Protein AF-A0A0C2WT56-F1 (afdb_monomer_lite)

Organism: Amanita muscaria (strain Koide BX008) (NCBI:txid946122)

Radius of gyration: 24.14 Å; chains: 1; bounding box: 57×30×75 Å

Sequence (160 aa):
MTDYASQGKTRRFNIVDLNNSRSHQAYYTALSRSASSMGTLILQGFDCKKITGGASGALRQEFRALELLDYITCLRYRGKLPACVGGDVRNDLIASFRAWKGEHFIPQGVHKSIRWSKSDPYIEDSIIEIDRTNLLKEREKRRKKLQKLGPPRPADDLAR

Foldseek 3Di:
DFLVVQAPAADQAQEDEAAPPDALSSVCSSVVNYPDPVNYHYPDDHDCCRPVVADDLVVLLVVQLVQQVVVLVVCVVVVNRDPQQDDPDSLSNSVSVCVVPPQQDGDPPPDPRSHADPVRGNDRPPPPPPPPVVVVVVVVVVVVVVVVVPDPDPPVVVPD

Secondary structure (DSSP, 8-state):
--HHHHTT--BSSEEE--TT--SHHHHHHHHTTBS-STTEEE-S---THHHHS---HHHHHHHHHHHHHHHHHHHHHTT-S-TT---SSHHHHHHHHHHHH-TT---TT--TTT---SSSPPPP-------HHHHHHHHHHHHHHHHHT-SPPPGGGG--

pLDDT: mean 88.1, std 10.13, range [47.88, 97.81]

Structure (mmCIF, N/CA/C/O backbone):
data_AF-A0A0C2WT56-F1
#
_entry.id   AF-A0A0C2WT56-F1
#
loop_
_atom_site.group_PDB
_atom_site.id
_atom_site.type_symbol
_atom_site.label_atom_id
_atom_site.label_alt_id
_atom_site.label_comp_id
_atom_site.label_asym_id
_atom_site.label_entity_id
_atom_site.label_seq_id
_atom_site.pdbx_PDB_ins_code
_atom_site.Cartn_x
_atom_site.Cartn_y
_atom_site.Cartn_z
_atom_site.occupancy
_atom_site.B_iso_or_equiv
_atom_site.auth_seq_id
_atom_site.auth_comp_id
_atom_site.auth_asym_id
_atom_site.auth_atom_id
_atom_site.pdbx_PDB_model_num
ATOM 1 N N . MET A 1 1 ? -10.199 -5.690 24.262 1.00 77.25 1 MET A N 1
ATOM 2 C CA . MET A 1 1 ? -9.168 -6.260 23.361 1.00 77.25 1 MET A CA 1
ATOM 3 C C . MET A 1 1 ? -8.491 -5.089 22.679 1.00 77.25 1 MET A C 1
ATOM 5 O O . MET A 1 1 ? -9.211 -4.188 22.272 1.00 77.25 1 MET A O 1
ATOM 9 N N . THR A 1 2 ? -7.162 -5.060 22.612 1.00 86.44 2 THR A N 1
ATOM 10 C CA . THR A 1 2 ? -6.452 -4.009 21.865 1.00 86.44 2 THR A CA 1
ATOM 11 C C . THR A 1 2 ? -6.654 -4.198 20.362 1.00 86.44 2 THR A C 1
ATOM 13 O O . THR A 1 2 ? -7.005 -5.293 19.913 1.00 86.44 2 THR A O 1
ATOM 16 N N . ASP A 1 3 ? -6.421 -3.146 19.585 1.00 81.00 3 ASP A N 1
ATOM 17 C CA . ASP A 1 3 ? -6.406 -3.184 18.121 1.00 81.00 3 ASP A CA 1
ATOM 18 C C . ASP A 1 3 ? -5.478 -4.296 17.600 1.00 81.00 3 ASP A C 1
ATOM 20 O O . ASP A 1 3 ? -5.935 -5.152 16.840 1.00 81.00 3 ASP A O 1
ATOM 24 N N . TYR A 1 4 ? -4.250 -4.393 18.120 1.00 85.00 4 TYR A N 1
ATOM 25 C CA . TYR A 1 4 ? -3.304 -5.472 17.796 1.00 85.00 4 TYR A CA 1
ATOM 26 C C . TYR A 1 4 ? -3.873 -6.869 18.062 1.00 85.00 4 TYR A C 1
ATOM 28 O O . TYR A 1 4 ? -3.879 -7.728 17.184 1.00 85.00 4 TYR A O 1
ATOM 36 N N . ALA A 1 5 ? -4.406 -7.105 19.264 1.00 88.06 5 ALA A N 1
ATOM 37 C CA . ALA A 1 5 ? -4.953 -8.411 19.626 1.00 88.06 5 ALA A CA 1
ATOM 38 C C . ALA A 1 5 ? -6.247 -8.740 18.862 1.00 88.06 5 ALA A C 1
ATOM 40 O O . ALA A 1 5 ? -6.667 -9.900 18.828 1.00 88.06 5 ALA A O 1
ATOM 41 N N . SER A 1 6 ? -6.906 -7.741 18.272 1.00 86.50 6 SER A N 1
ATOM 42 C CA . SER A 1 6 ? -8.128 -7.918 17.488 1.00 86.50 6 SER A CA 1
ATOM 43 C C . SER A 1 6 ? -7.868 -8.281 16.030 1.00 86.50 6 SER A C 1
ATOM 45 O O . SER A 1 6 ? -8.757 -8.849 15.393 1.00 86.50 6 SER A O 1
ATOM 47 N N . GLN A 1 7 ? -6.663 -8.018 15.517 1.00 89.94 7 GLN A N 1
ATOM 48 C CA . GLN A 1 7 ? -6.301 -8.266 14.126 1.00 89.94 7 GLN A CA 1
ATOM 49 C C . GLN A 1 7 ? -6.596 -9.717 13.707 1.00 89.94 7 GLN A C 1
ATOM 51 O O . GLN A 1 7 ? -6.394 -10.666 14.464 1.00 89.94 7 GLN A O 1
ATOM 56 N N . GLY A 1 8 ? -7.138 -9.880 12.497 1.00 90.06 8 GLY A N 1
ATOM 57 C CA . GLY A 1 8 ? -7.514 -11.181 11.931 1.00 90.06 8 GLY A CA 1
ATOM 58 C C . GLY A 1 8 ? -8.842 -11.762 12.433 1.00 90.06 8 GLY A C 1
ATOM 59 O O . GLY A 1 8 ? -9.304 -12.750 11.879 1.00 90.06 8 GLY A O 1
ATOM 60 N N . LYS A 1 9 ? -9.500 -11.159 13.433 1.00 91.88 9 LYS A N 1
ATOM 61 C CA . LYS A 1 9 ? -10.789 -11.652 13.951 1.00 91.88 9 LYS A CA 1
ATOM 62 C C . LYS A 1 9 ? -11.992 -11.022 13.246 1.00 91.88 9 LYS A C 1
ATOM 64 O O . LYS A 1 9 ? -11.929 -9.857 12.863 1.00 91.88 9 LYS A O 1
ATOM 69 N N . THR A 1 10 ? -13.096 -11.759 13.172 1.00 93.44 10 THR A N 1
ATOM 70 C CA . THR A 1 10 ? -14.408 -11.251 12.737 1.00 93.44 10 THR A CA 1
ATOM 71 C C . THR A 1 10 ? -15.396 -11.354 13.894 1.00 93.44 10 THR A C 1
ATOM 73 O O . THR A 1 10 ? -15.434 -12.360 14.600 1.00 93.44 10 THR A O 1
ATOM 76 N N . ARG A 1 11 ? -16.190 -10.307 14.113 1.00 91.56 11 ARG A N 1
ATOM 77 C CA . ARG A 1 11 ? -17.127 -10.164 15.230 1.00 91.56 11 ARG A CA 1
ATOM 78 C C . ARG A 1 11 ? -18.505 -9.775 14.705 1.00 91.56 11 ARG A C 1
ATOM 80 O O . ARG A 1 11 ? -18.642 -8.786 13.990 1.00 91.56 11 ARG A O 1
ATOM 87 N N . ARG A 1 12 ? -19.534 -10.537 15.096 1.00 94.25 12 ARG A N 1
ATOM 88 C CA . ARG A 1 12 ? -20.938 -10.204 14.788 1.00 94.25 12 ARG A CA 1
ATOM 89 C C . ARG A 1 12 ? -21.388 -8.935 15.506 1.00 94.25 12 ARG A C 1
ATOM 91 O O . ARG A 1 12 ? -21.990 -8.081 14.873 1.00 94.25 12 ARG A O 1
ATOM 98 N N . PHE A 1 13 ? -21.037 -8.815 16.785 1.00 95.31 13 PHE A N 1
ATOM 99 C CA . PHE A 1 13 ? -21.240 -7.619 17.597 1.00 95.31 13 PHE A CA 1
ATOM 100 C C . PHE A 1 13 ? -19.872 -7.051 17.982 1.00 95.31 13 PHE A C 1
ATOM 102 O O . PHE A 1 13 ? -19.096 -7.701 18.690 1.00 95.31 13 PHE A O 1
ATOM 1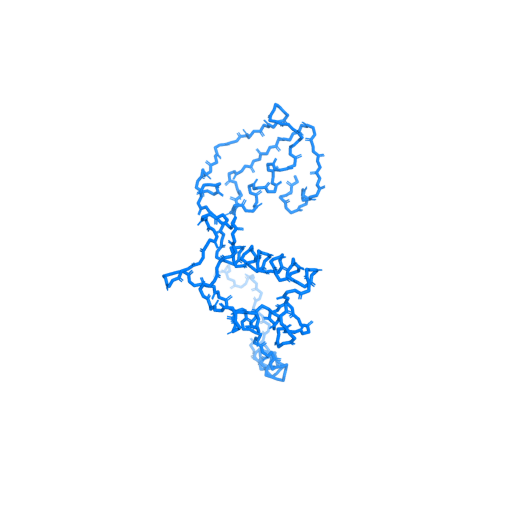09 N N . ASN A 1 14 ? -19.544 -5.874 17.460 1.00 95.31 14 ASN A N 1
ATOM 110 C CA . ASN A 1 14 ? -18.250 -5.228 17.607 1.00 95.31 14 ASN A CA 1
ATOM 111 C C . ASN A 1 14 ? -18.425 -3.863 18.275 1.00 95.31 14 ASN A C 1
ATOM 113 O O . ASN A 1 14 ? -18.756 -2.870 17.631 1.00 95.31 14 ASN A O 1
ATOM 117 N N . ILE A 1 15 ? -18.214 -3.844 19.587 1.00 93.81 15 ILE A N 1
ATOM 118 C CA . ILE A 1 15 ? -18.202 -2.621 20.382 1.00 93.81 15 ILE A CA 1
ATOM 119 C C . ILE A 1 15 ? -16.770 -2.089 20.367 1.00 93.81 15 ILE A C 1
ATOM 121 O O . ILE A 1 15 ? -15.852 -2.776 20.822 1.00 93.81 15 ILE A O 1
ATOM 125 N N . VAL A 1 16 ? -16.579 -0.890 19.823 1.00 93.06 16 VAL A N 1
ATOM 126 C CA . VAL A 1 16 ? -15.264 -0.273 19.635 1.00 93.06 16 VAL A CA 1
ATOM 127 C C . VAL A 1 16 ? -15.186 1.082 20.329 1.00 93.06 16 VAL A C 1
ATOM 129 O O . VAL A 1 16 ? -16.122 1.881 20.298 1.00 93.06 16 VAL A O 1
ATOM 132 N N . ASP A 1 17 ? -14.032 1.348 20.933 1.00 92.38 17 ASP A N 1
ATOM 133 C CA . ASP A 1 17 ? -13.637 2.676 21.391 1.00 92.38 17 ASP A CA 1
ATOM 134 C C . ASP A 1 17 ? -12.467 3.164 20.529 1.00 92.38 17 ASP A C 1
ATOM 136 O O . ASP A 1 17 ? -11.393 2.556 20.491 1.00 92.38 17 ASP A O 1
ATOM 140 N N . LEU A 1 18 ? -12.700 4.254 19.802 1.00 92.81 18 LEU A N 1
ATOM 141 C CA . LEU A 1 18 ? -11.739 4.852 18.879 1.00 92.81 18 LEU A CA 1
ATOM 142 C C . LEU A 1 18 ? -11.040 6.085 19.464 1.00 92.81 18 LEU A C 1
ATOM 144 O O . LEU A 1 18 ? -10.080 6.575 18.861 1.00 92.81 18 LEU A O 1
ATOM 148 N N . ASN A 1 19 ? -11.475 6.584 20.624 1.00 90.44 19 ASN A N 1
ATOM 149 C CA . ASN A 1 19 ? -10.971 7.837 21.183 1.00 90.44 19 ASN A CA 1
ATOM 150 C C . ASN A 1 19 ? -9.474 7.727 21.529 1.00 90.44 19 ASN A C 1
ATOM 152 O O . ASN A 1 19 ? -8.659 8.573 21.164 1.00 90.44 19 ASN A O 1
ATOM 156 N N . ASN A 1 20 ? -9.083 6.588 22.103 1.00 86.81 20 ASN A N 1
ATOM 157 C CA . ASN A 1 20 ? -7.697 6.290 22.472 1.00 86.81 20 ASN A CA 1
ATOM 158 C C . ASN A 1 20 ? -6.838 5.738 21.318 1.00 86.81 20 ASN A C 1
ATOM 160 O O . ASN A 1 20 ? -5.635 5.508 21.481 1.00 86.81 20 ASN A O 1
ATOM 164 N N . SER A 1 21 ? -7.424 5.517 20.137 1.00 89.12 21 SER A N 1
ATOM 165 C CA . SER A 1 21 ? -6.702 4.965 18.990 1.00 89.12 21 SER A CA 1
ATOM 166 C C . SER A 1 21 ? -5.811 6.030 18.344 1.00 89.12 21 SER A C 1
ATOM 168 O O . SER A 1 21 ? -6.255 7.124 17.985 1.00 89.12 21 SER A O 1
ATOM 170 N N . ARG A 1 22 ? -4.519 5.722 18.192 1.00 86.31 22 ARG A N 1
ATOM 171 C CA . ARG A 1 22 ? -3.497 6.716 17.811 1.00 86.31 22 ARG A CA 1
ATOM 172 C C . ARG A 1 22 ? -3.338 6.913 16.304 1.00 86.31 22 ARG A C 1
ATOM 174 O O . ARG A 1 22 ? -2.872 7.969 15.894 1.00 86.31 22 ARG A O 1
ATOM 181 N N . SER A 1 23 ? -3.716 5.933 15.485 1.00 87.19 23 SER A N 1
ATOM 182 C CA . SER A 1 23 ? -3.418 5.928 14.048 1.00 87.19 23 SER A CA 1
ATOM 183 C C . SER A 1 23 ? -4.603 5.480 13.191 1.00 87.19 23 SER A C 1
ATOM 185 O O . SER A 1 23 ? -5.516 4.807 13.670 1.00 87.19 23 SER A O 1
ATOM 187 N N . HIS A 1 24 ? -4.539 5.796 11.893 1.00 88.38 24 HIS A N 1
ATOM 188 C CA . HIS A 1 24 ? -5.462 5.270 10.882 1.00 88.38 24 HIS A CA 1
ATOM 189 C C . HIS A 1 24 ? -5.522 3.733 10.905 1.00 88.38 24 HIS A C 1
ATOM 191 O O . HIS A 1 24 ? -6.593 3.144 10.797 1.00 88.38 24 HIS A O 1
ATOM 197 N N . GLN A 1 25 ? -4.380 3.058 11.082 1.00 88.94 25 GLN A N 1
ATOM 198 C CA . GLN A 1 25 ? -4.325 1.594 11.101 1.00 88.94 25 GLN A CA 1
ATOM 199 C C . GLN A 1 25 ? -5.078 0.998 12.295 1.00 88.94 25 GLN A C 1
ATOM 201 O O . GLN A 1 25 ? -5.743 -0.024 12.134 1.00 88.94 25 GLN A O 1
ATOM 206 N N . ALA A 1 26 ? -5.019 1.640 13.464 1.00 90.88 26 ALA A N 1
ATOM 207 C CA . ALA A 1 26 ? -5.786 1.220 14.635 1.00 90.88 26 ALA A CA 1
ATOM 208 C C . ALA A 1 26 ? -7.296 1.324 14.366 1.00 90.88 26 ALA A C 1
ATOM 210 O O . ALA A 1 26 ? -8.034 0.366 14.596 1.00 90.88 26 ALA A O 1
ATOM 211 N N . TYR A 1 27 ? -7.735 2.445 13.779 1.00 92.38 27 TYR A N 1
ATOM 212 C CA . TYR A 1 27 ? -9.130 2.666 13.375 1.00 92.38 27 TYR A CA 1
ATOM 213 C C . TYR A 1 27 ? -9.593 1.608 12.375 1.00 92.38 27 TYR A C 1
ATOM 215 O O . TYR A 1 27 ? -10.602 0.938 12.595 1.00 92.38 27 TYR A O 1
ATOM 223 N N . TYR A 1 28 ? -8.823 1.421 11.301 1.00 91.38 28 TYR A N 1
ATOM 224 C CA . TYR A 1 28 ? -9.108 0.421 10.280 1.00 91.38 28 TYR A CA 1
ATOM 225 C C . TYR A 1 28 ? -9.178 -0.983 10.883 1.00 91.38 28 TYR A C 1
ATOM 227 O O . TYR A 1 28 ? -10.118 -1.725 10.609 1.00 91.38 28 TYR A O 1
ATOM 235 N N . THR A 1 29 ? -8.223 -1.354 11.738 1.00 92.50 29 THR A N 1
ATOM 236 C CA . THR A 1 29 ? -8.180 -2.683 12.358 1.00 92.50 29 THR A CA 1
ATOM 237 C C . THR A 1 29 ? -9.401 -2.902 13.239 1.00 92.50 29 THR A C 1
ATOM 239 O O . THR A 1 29 ? -10.084 -3.901 13.040 1.00 92.50 29 THR A O 1
ATOM 242 N N . ALA A 1 30 ? -9.719 -1.962 14.135 1.00 92.94 30 ALA A N 1
ATOM 243 C CA . ALA A 1 30 ? -10.855 -2.059 15.049 1.00 92.94 30 ALA A CA 1
ATOM 244 C C . ALA A 1 30 ? -12.198 -2.153 14.305 1.00 92.94 30 ALA A C 1
ATOM 246 O O . ALA A 1 30 ? -13.006 -3.034 14.605 1.00 92.94 30 ALA A O 1
ATOM 247 N N . LEU A 1 31 ? -12.417 -1.293 13.305 1.00 93.25 31 LEU A N 1
ATOM 248 C CA . LEU A 1 31 ? -13.662 -1.256 12.530 1.00 93.25 31 LEU A CA 1
ATOM 249 C C . LEU A 1 31 ? -13.801 -2.455 11.585 1.00 93.25 31 LEU A C 1
ATOM 251 O O . LEU A 1 31 ? -14.878 -3.030 11.476 1.00 93.25 31 LEU A O 1
ATOM 255 N N . SER A 1 32 ? -12.712 -2.900 10.954 1.00 93.44 32 SER A N 1
ATOM 256 C CA . SER A 1 32 ? -12.730 -4.050 10.033 1.00 93.44 32 SER A CA 1
ATOM 257 C C . SER A 1 32 ? -12.966 -5.398 10.717 1.00 93.44 32 SER A C 1
ATOM 259 O O . SER A 1 32 ? -13.049 -6.417 10.034 1.00 93.44 32 SER A O 1
ATOM 261 N N . ARG A 1 33 ? -13.057 -5.446 12.055 1.00 93.88 33 ARG A N 1
ATOM 262 C CA . ARG A 1 33 ? -13.484 -6.669 12.753 1.00 93.88 33 ARG A CA 1
ATOM 263 C C . ARG A 1 33 ? -14.996 -6.846 12.703 1.00 93.88 33 ARG A C 1
ATOM 265 O O . ARG A 1 33 ? -15.472 -7.944 12.972 1.00 93.88 33 ARG A O 1
ATOM 272 N N . SER A 1 34 ? -15.752 -5.797 12.399 1.00 94.06 34 SER A N 1
ATOM 273 C CA . SER A 1 34 ? -17.203 -5.859 12.302 1.00 94.06 34 SER A CA 1
ATOM 274 C C . SER A 1 34 ? -17.659 -6.691 11.110 1.00 94.06 34 SER A C 1
ATOM 276 O O . SER A 1 34 ? -17.247 -6.444 9.982 1.00 94.06 34 SER A O 1
ATOM 278 N N . ALA A 1 35 ? -18.568 -7.637 11.344 1.00 93.81 35 ALA A N 1
ATOM 279 C CA . ALA A 1 35 ? -19.215 -8.389 10.267 1.00 93.81 35 ALA A CA 1
ATOM 280 C C . ALA A 1 35 ? -20.303 -7.577 9.538 1.00 93.81 35 ALA A C 1
ATOM 282 O O . ALA A 1 35 ? -20.653 -7.892 8.406 1.00 93.81 35 ALA A O 1
ATOM 283 N N . SER A 1 36 ? -20.869 -6.559 10.192 1.00 94.38 36 SER A N 1
ATOM 284 C CA . SER A 1 36 ? -21.872 -5.659 9.615 1.00 94.38 36 SER A CA 1
ATOM 285 C C . SER A 1 36 ? -21.861 -4.305 10.326 1.00 94.38 36 SER A C 1
ATOM 287 O O . SER A 1 36 ? -21.415 -4.202 11.472 1.00 94.38 36 SER A O 1
ATOM 289 N N . SER A 1 37 ? -22.389 -3.268 9.674 1.00 92.69 37 SER A N 1
ATOM 290 C CA . SER A 1 37 ? -22.566 -1.942 10.282 1.00 92.69 37 SER A CA 1
ATOM 291 C C . SER A 1 37 ? -23.551 -1.975 11.453 1.00 92.69 37 SER A C 1
ATOM 293 O O . SER A 1 37 ? -23.251 -1.421 12.503 1.00 92.69 37 SER A O 1
ATOM 295 N N . MET A 1 38 ? -24.669 -2.695 11.317 1.00 95.69 38 MET A N 1
ATOM 296 C CA . MET A 1 38 ? -25.676 -2.870 12.375 1.00 95.69 38 MET A CA 1
ATOM 297 C C . MET A 1 38 ? -25.101 -3.533 13.633 1.00 95.69 38 MET A C 1
ATOM 299 O O . MET A 1 38 ? -25.493 -3.209 14.748 1.00 95.69 38 MET A O 1
ATOM 303 N N . GLY A 1 39 ? -24.144 -4.446 13.462 1.00 94.38 39 GLY A N 1
ATOM 304 C CA . GLY A 1 39 ? -23.427 -5.073 14.567 1.00 94.38 39 GLY A CA 1
ATOM 305 C C . GLY A 1 39 ? -22.305 -4.220 15.163 1.00 94.38 39 GLY A C 1
ATOM 306 O O . GLY A 1 39 ? -21.614 -4.698 16.057 1.00 94.38 39 GLY A O 1
ATOM 307 N N . THR A 1 40 ? -22.070 -2.999 14.677 1.00 95.44 40 THR A N 1
ATOM 308 C CA . THR A 1 40 ? -20.970 -2.135 15.131 1.00 95.44 40 THR A CA 1
ATOM 309 C C . THR A 1 40 ? -21.489 -1.034 16.043 1.00 95.44 40 THR A C 1
ATOM 311 O O . THR A 1 40 ? -22.328 -0.240 15.632 1.00 95.44 40 THR A O 1
ATOM 314 N N . LEU A 1 41 ? -20.939 -0.937 17.253 1.00 95.12 41 LEU A N 1
ATOM 315 C CA . LEU A 1 41 ? -21.235 0.146 18.191 1.00 95.12 41 LEU A CA 1
ATOM 316 C C . LEU A 1 41 ? -19.956 0.929 18.486 1.00 95.12 41 LEU A C 1
ATOM 318 O O . LEU A 1 41 ? -18.978 0.350 18.956 1.00 95.12 41 LEU A O 1
ATOM 322 N N . ILE A 1 42 ? -19.968 2.238 18.242 1.00 94.81 42 ILE A N 1
ATOM 323 C CA . ILE A 1 42 ? -18.855 3.137 18.570 1.00 94.81 42 ILE A CA 1
ATOM 324 C C . ILE A 1 42 ? -19.217 3.873 19.863 1.00 94.81 42 ILE A C 1
ATOM 326 O O . ILE A 1 42 ? -20.189 4.621 19.890 1.00 94.81 42 ILE A O 1
ATOM 330 N N . LEU A 1 43 ? -18.467 3.629 20.942 1.00 90.81 43 LEU A N 1
ATOM 331 C CA . LEU A 1 43 ? -18.827 4.103 22.288 1.00 90.81 43 LEU A CA 1
ATOM 332 C C . LEU A 1 43 ? -18.626 5.614 22.503 1.00 90.81 43 LEU A C 1
ATOM 334 O O . LEU A 1 43 ? -19.270 6.189 23.375 1.00 90.81 43 LEU A O 1
ATOM 338 N N . GLN A 1 44 ? -17.716 6.248 21.760 1.00 89.69 44 GLN A N 1
ATOM 339 C CA . GLN A 1 44 ? -17.320 7.651 21.940 1.00 89.69 44 GLN A CA 1
ATOM 340 C C . GLN A 1 44 ? -17.111 8.352 20.592 1.00 89.69 44 GLN A C 1
ATOM 342 O O . GLN A 1 44 ? -17.056 7.712 19.540 1.00 89.69 44 GLN A O 1
ATOM 347 N N . GLY A 1 45 ? -16.954 9.678 20.633 1.00 87.38 45 GLY A N 1
ATOM 348 C CA . GLY A 1 45 ? -16.492 10.443 19.479 1.00 87.38 45 GLY A CA 1
ATOM 349 C C . GLY A 1 45 ? -15.136 9.944 18.970 1.00 87.38 45 GLY A C 1
ATOM 350 O O . GLY A 1 45 ? -14.341 9.360 19.708 1.00 87.38 45 GLY A O 1
ATOM 351 N N . PHE A 1 46 ? -14.874 10.173 17.688 1.00 91.44 46 PHE A N 1
ATOM 352 C CA . PHE A 1 46 ? -13.629 9.779 17.041 1.00 91.44 46 PHE A CA 1
ATOM 353 C C . PHE A 1 46 ? -13.123 10.896 16.131 1.00 91.44 46 PHE A C 1
ATOM 355 O O . PHE A 1 46 ? -13.887 11.747 15.678 1.00 91.44 46 PHE A O 1
ATOM 362 N N . ASP A 1 47 ? -11.823 10.894 15.852 1.00 90.12 47 ASP A N 1
ATOM 363 C CA . ASP A 1 47 ? -11.228 11.875 14.948 1.00 90.12 47 ASP A CA 1
ATOM 364 C C . ASP A 1 47 ? -11.397 11.416 13.497 1.00 90.12 47 ASP A C 1
ATOM 366 O O . ASP A 1 47 ? -10.695 10.518 13.023 1.00 90.12 47 ASP A O 1
ATOM 370 N N . CYS A 1 48 ? -12.318 12.055 12.771 1.00 88.94 48 CYS A N 1
ATOM 371 C CA . CYS A 1 48 ? -12.567 11.768 11.360 1.00 88.94 48 CYS A CA 1
ATOM 372 C C . CYS A 1 48 ? -11.305 11.898 10.496 1.00 88.94 48 CYS A C 1
ATOM 374 O O . CYS A 1 48 ? -11.170 11.161 9.520 1.00 88.94 48 CYS A O 1
ATOM 376 N N . LYS A 1 49 ? -10.347 12.766 10.859 1.00 88.38 49 LYS A N 1
ATOM 377 C CA . LYS A 1 49 ? -9.100 12.945 10.096 1.00 88.38 49 LYS A CA 1
ATOM 378 C C . LYS A 1 49 ? -8.239 11.688 10.103 1.00 88.38 49 LYS A C 1
ATOM 380 O O . LYS A 1 49 ? -7.512 11.449 9.145 1.00 88.38 49 LYS A O 1
ATOM 385 N N . LYS A 1 50 ? -8.347 10.840 11.131 1.00 87.62 50 LYS A N 1
ATOM 386 C CA . LYS A 1 50 ? -7.651 9.544 11.165 1.00 87.62 50 LYS A CA 1
ATOM 387 C C . LYS A 1 50 ? -8.226 8.537 10.174 1.00 87.62 50 LYS A C 1
ATOM 389 O O . LYS A 1 50 ? -7.559 7.550 9.911 1.00 87.62 50 LYS A O 1
ATOM 394 N N . ILE A 1 51 ? -9.418 8.778 9.624 1.00 87.69 51 ILE A N 1
ATOM 395 C CA . ILE A 1 51 ? -10.035 7.964 8.566 1.00 87.69 51 ILE A CA 1
ATOM 396 C C . ILE A 1 51 ? -9.843 8.638 7.200 1.00 87.69 51 ILE A C 1
ATOM 398 O O . ILE A 1 51 ? -9.529 7.973 6.219 1.00 87.69 51 ILE A O 1
ATOM 402 N N . THR A 1 52 ? -10.000 9.963 7.128 1.00 87.56 52 THR A N 1
ATOM 403 C CA . THR A 1 52 ? -10.016 10.716 5.861 1.00 87.56 52 THR A CA 1
ATOM 404 C C . THR A 1 52 ? -8.674 11.345 5.471 1.00 87.56 52 THR A C 1
ATOM 406 O O . THR A 1 52 ? -8.535 11.822 4.348 1.00 87.56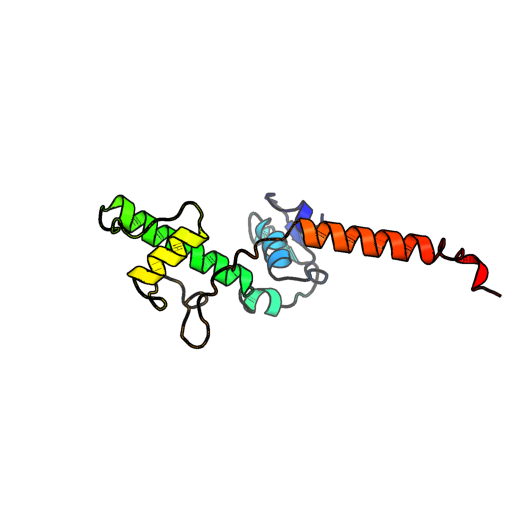 52 THR A O 1
ATOM 409 N N . GLY A 1 53 ? -7.668 11.324 6.349 1.00 78.00 53 GLY A N 1
ATOM 410 C CA . GLY A 1 53 ? -6.357 11.963 6.160 1.00 78.00 53 GLY A CA 1
ATOM 411 C C . GLY A 1 53 ? -5.387 11.239 5.221 1.00 78.00 53 GLY A C 1
ATOM 412 O O . GLY A 1 53 ? -4.255 11.685 5.051 1.00 78.00 53 GLY A O 1
ATOM 413 N N . GLY A 1 54 ? -5.820 10.142 4.598 1.00 81.88 54 GLY A N 1
ATOM 414 C CA . GLY A 1 54 ? -5.008 9.360 3.670 1.00 81.88 54 GLY A CA 1
ATOM 415 C C . GLY A 1 54 ? -4.019 8.406 4.348 1.00 81.88 54 GLY A C 1
ATOM 416 O O . GLY A 1 54 ? -3.846 8.381 5.566 1.00 81.88 54 GLY A O 1
ATOM 417 N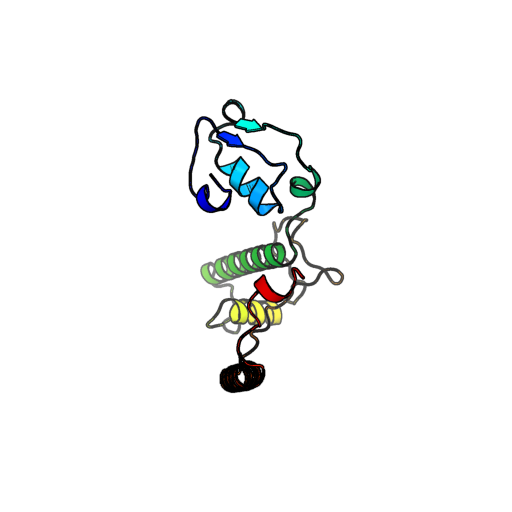 N . ALA A 1 55 ? -3.385 7.571 3.526 1.00 83.75 55 ALA A N 1
ATOM 418 C CA . ALA A 1 55 ? -2.381 6.614 3.975 1.00 83.75 55 ALA A CA 1
ATOM 419 C C . ALA A 1 55 ? -1.044 7.306 4.288 1.00 83.75 55 ALA A C 1
ATOM 421 O O . ALA A 1 55 ? -0.675 8.291 3.646 1.00 83.75 55 ALA A O 1
ATOM 422 N N . SER A 1 56 ? -0.291 6.750 5.242 1.00 87.38 56 SER A N 1
ATOM 423 C CA . SER A 1 56 ? 1.060 7.223 5.557 1.00 87.38 56 SER A CA 1
ATOM 424 C C . SER A 1 56 ? 1.988 7.112 4.344 1.00 87.38 56 SER A C 1
ATOM 426 O O . SER A 1 56 ? 1.785 6.266 3.473 1.00 87.38 56 SER A O 1
ATOM 428 N N . GLY A 1 57 ? 3.040 7.938 4.298 1.00 88.88 57 GLY A N 1
ATOM 429 C CA . GLY A 1 57 ? 4.011 7.928 3.199 1.00 88.88 57 GLY A CA 1
ATOM 430 C C . GLY A 1 57 ? 4.564 6.530 2.904 1.00 88.88 57 GLY A C 1
ATOM 431 O O . GLY A 1 57 ? 4.496 6.091 1.761 1.00 88.88 57 GLY A O 1
ATOM 432 N N . ALA A 1 58 ? 5.001 5.809 3.941 1.00 89.00 58 ALA A N 1
ATOM 433 C CA . ALA A 1 58 ? 5.499 4.439 3.823 1.00 89.00 58 ALA A CA 1
ATOM 434 C C . ALA A 1 58 ? 4.443 3.474 3.256 1.00 89.00 58 ALA A C 1
ATOM 436 O O . ALA A 1 58 ? 4.716 2.756 2.301 1.00 89.00 58 ALA A O 1
ATOM 437 N N . LEU A 1 59 ? 3.207 3.511 3.769 1.00 89.50 59 LEU A N 1
ATOM 438 C CA . LEU A 1 59 ? 2.132 2.643 3.277 1.00 89.50 59 LEU A CA 1
ATOM 439 C C . LEU A 1 59 ? 1.767 2.948 1.815 1.00 89.50 59 LEU A C 1
ATOM 441 O O . LEU A 1 59 ? 1.464 2.039 1.047 1.00 89.50 59 LEU A O 1
ATOM 445 N N . ARG A 1 60 ? 1.822 4.221 1.401 1.00 92.25 60 ARG A N 1
ATOM 446 C CA . ARG A 1 60 ? 1.641 4.581 -0.011 1.00 92.25 60 ARG A CA 1
ATOM 447 C C . ARG A 1 60 ? 2.750 4.002 -0.887 1.00 92.25 60 ARG A C 1
ATOM 449 O O . ARG A 1 60 ? 2.425 3.528 -1.967 1.00 92.25 60 ARG A O 1
ATOM 456 N N . GLN A 1 61 ? 4.016 4.031 -0.457 1.00 93.25 61 GLN A N 1
ATOM 457 C CA . GLN A 1 61 ? 5.111 3.426 -1.232 1.00 93.25 61 GLN A CA 1
ATOM 458 C C . GLN A 1 61 ? 4.925 1.912 -1.369 1.00 93.25 61 GLN A C 1
ATOM 460 O O . GLN A 1 61 ? 5.074 1.387 -2.466 1.00 93.25 61 GLN A O 1
ATOM 465 N N . GLU A 1 62 ? 4.480 1.232 -0.310 1.00 93.69 62 GLU A N 1
ATOM 466 C CA . GLU A 1 62 ? 4.139 -0.195 -0.371 1.00 93.69 62 GLU A CA 1
ATOM 467 C C . GLU A 1 62 ? 3.041 -0.484 -1.407 1.00 93.69 62 GLU A C 1
ATOM 469 O O . GLU A 1 62 ? 3.195 -1.374 -2.243 1.00 93.69 62 GLU A O 1
ATOM 474 N N . PHE A 1 63 ? 1.964 0.310 -1.442 1.00 94.50 63 PHE A N 1
ATOM 475 C CA . PHE A 1 63 ? 0.945 0.162 -2.487 1.00 94.50 63 PHE A CA 1
ATOM 476 C C . PHE A 1 63 ? 1.485 0.460 -3.889 1.00 94.50 63 PHE A C 1
ATOM 478 O O . PHE A 1 63 ? 1.183 -0.276 -4.822 1.00 94.50 63 PHE A O 1
ATOM 485 N N . ARG A 1 64 ? 2.318 1.495 -4.054 1.00 95.50 64 ARG A N 1
ATOM 486 C CA . ARG A 1 64 ? 2.963 1.800 -5.343 1.00 95.50 64 ARG A CA 1
ATOM 487 C C . ARG A 1 64 ? 3.830 0.638 -5.827 1.00 95.50 64 ARG A C 1
ATOM 489 O O . ARG A 1 64 ? 3.791 0.305 -7.009 1.00 95.50 64 ARG A O 1
ATOM 496 N N . ALA A 1 65 ? 4.586 0.021 -4.921 1.00 95.31 65 ALA A N 1
ATOM 497 C CA . ALA A 1 65 ? 5.401 -1.147 -5.218 1.00 95.31 65 ALA A CA 1
ATOM 498 C C . ALA A 1 65 ? 4.529 -2.315 -5.697 1.00 95.31 65 ALA A C 1
ATOM 500 O O . ALA A 1 65 ? 4.837 -2.920 -6.719 1.00 95.31 65 ALA A O 1
ATOM 501 N N . LEU A 1 66 ? 3.413 -2.592 -5.014 1.00 95.75 66 LEU A N 1
ATOM 502 C CA . LEU A 1 66 ? 2.473 -3.645 -5.413 1.00 95.75 66 LEU A CA 1
ATOM 503 C C . LEU A 1 66 ? 1.877 -3.409 -6.809 1.00 95.75 66 LEU A C 1
ATOM 505 O O . LEU A 1 66 ? 1.846 -4.342 -7.605 1.00 95.75 66 LEU A O 1
ATOM 509 N N . GLU A 1 67 ? 1.482 -2.178 -7.141 1.00 97.19 67 GLU A N 1
ATOM 510 C CA . GLU A 1 67 ? 0.972 -1.825 -8.479 1.00 97.19 67 GLU A CA 1
ATOM 511 C C . GLU A 1 67 ? 2.024 -2.046 -9.581 1.00 97.19 67 GLU A C 1
ATOM 513 O O . GLU A 1 67 ? 1.720 -2.541 -10.669 1.00 97.19 67 GLU A O 1
ATOM 518 N N . LEU A 1 68 ? 3.291 -1.709 -9.309 1.00 96.69 68 LEU A N 1
ATOM 519 C CA . LEU A 1 68 ? 4.388 -1.973 -10.243 1.00 96.69 68 LEU A CA 1
ATOM 520 C C . LEU A 1 68 ? 4.651 -3.472 -10.397 1.00 96.69 68 LEU A C 1
ATOM 522 O O . LEU A 1 68 ? 4.819 -3.945 -11.519 1.00 96.69 68 LEU A O 1
ATOM 526 N N . LEU A 1 69 ? 4.659 -4.226 -9.298 1.00 96.69 69 LEU A N 1
ATOM 527 C CA . LEU A 1 69 ? 4.876 -5.673 -9.320 1.00 96.69 69 LEU A CA 1
ATOM 528 C C . LEU A 1 69 ? 3.757 -6.412 -10.053 1.00 96.69 69 LEU A C 1
ATOM 530 O O . LEU A 1 69 ? 4.050 -7.332 -10.818 1.00 96.69 69 LEU A O 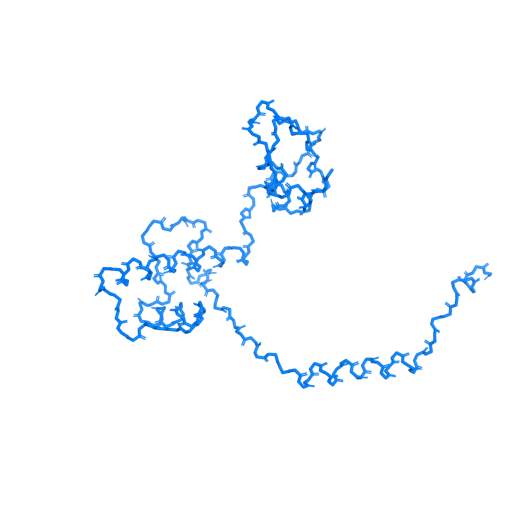1
ATOM 534 N N . ASP A 1 70 ? 2.502 -6.004 -9.870 1.00 97.19 70 ASP A N 1
ATOM 535 C CA . ASP A 1 70 ? 1.369 -6.553 -10.617 1.00 97.19 70 ASP A CA 1
ATOM 536 C C . ASP A 1 70 ? 1.540 -6.311 -12.123 1.00 97.19 70 ASP A C 1
ATOM 538 O O . ASP A 1 70 ? 1.469 -7.239 -12.935 1.00 97.19 70 ASP A O 1
ATOM 542 N N . TYR A 1 71 ? 1.907 -5.084 -12.505 1.00 97.62 71 TYR A N 1
ATOM 543 C CA . TYR A 1 71 ? 2.152 -4.738 -13.901 1.00 97.62 71 TYR A CA 1
ATOM 544 C C . TYR A 1 71 ? 3.331 -5.516 -14.514 1.00 97.62 71 TYR A C 1
ATOM 546 O O . TYR A 1 71 ? 3.225 -6.032 -15.631 1.00 97.62 71 TYR A O 1
ATOM 554 N N . ILE A 1 72 ? 4.444 -5.647 -13.785 1.00 97.25 72 ILE A N 1
ATOM 555 C CA . ILE A 1 72 ? 5.605 -6.458 -14.187 1.00 97.25 72 ILE A CA 1
ATOM 556 C C . ILE A 1 72 ? 5.190 -7.920 -14.369 1.00 97.25 72 ILE A C 1
ATOM 558 O O . ILE A 1 72 ? 5.541 -8.541 -15.376 1.00 97.25 72 ILE A O 1
ATOM 562 N N . THR A 1 73 ? 4.407 -8.460 -13.434 1.00 97.12 73 THR A N 1
ATOM 563 C CA . THR A 1 73 ? 3.901 -9.839 -13.480 1.00 97.12 73 THR A CA 1
ATOM 564 C C . THR A 1 73 ? 3.021 -10.052 -14.709 1.00 97.12 73 THR A C 1
ATOM 566 O O . THR A 1 73 ? 3.226 -11.012 -15.455 1.00 97.12 73 THR A O 1
ATOM 569 N N . CYS A 1 74 ? 2.120 -9.112 -15.002 1.00 97.38 74 CYS A N 1
ATOM 570 C CA . CYS A 1 74 ? 1.299 -9.127 -16.210 1.00 97.38 74 CYS A CA 1
ATOM 571 C C . CYS A 1 74 ? 2.139 -9.104 -17.497 1.00 97.38 74 CYS A C 1
ATOM 573 O O . CYS A 1 74 ? 1.839 -9.835 -18.445 1.00 97.38 74 CYS A O 1
ATOM 575 N N . LEU A 1 75 ? 3.191 -8.281 -17.562 1.00 97.56 75 LEU A N 1
ATOM 576 C CA . LEU A 1 75 ? 4.091 -8.247 -18.718 1.00 97.56 75 LEU A CA 1
ATOM 577 C C . LEU A 1 75 ? 4.867 -9.553 -18.875 1.00 97.56 75 LEU A C 1
ATOM 579 O O . LEU A 1 75 ? 4.974 -10.052 -19.996 1.00 97.56 75 LEU A O 1
ATOM 583 N N . ARG A 1 76 ? 5.377 -10.113 -17.774 1.00 96.81 76 ARG A N 1
ATOM 584 C CA . ARG A 1 76 ? 6.113 -11.381 -17.773 1.00 96.81 76 ARG A CA 1
ATOM 585 C C . ARG A 1 76 ? 5.226 -12.521 -18.263 1.00 96.81 76 ARG A C 1
ATOM 587 O O . ARG A 1 76 ? 5.623 -13.235 -19.176 1.00 96.81 76 ARG A O 1
ATOM 594 N N . TYR A 1 77 ? 4.006 -12.624 -17.737 1.00 97.81 77 TYR A N 1
ATOM 595 C CA . TYR A 1 77 ? 3.019 -13.619 -18.166 1.00 97.81 77 TYR A CA 1
ATOM 596 C C . TYR A 1 77 ? 2.701 -13.518 -19.665 1.00 97.81 77 TYR A C 1
ATOM 598 O O . TYR A 1 77 ? 2.584 -14.523 -20.356 1.00 97.81 77 TYR A O 1
ATOM 606 N N . ARG A 1 78 ? 2.608 -12.293 -20.194 1.00 97.75 78 ARG A N 1
ATOM 607 C CA . ARG A 1 78 ? 2.338 -12.039 -21.618 1.00 97.75 78 ARG A CA 1
ATOM 608 C C . ARG A 1 78 ? 3.574 -12.159 -22.520 1.00 97.75 78 ARG A C 1
ATOM 610 O O . ARG A 1 78 ? 3.455 -11.863 -23.706 1.00 97.75 78 ARG A O 1
ATOM 617 N N . GLY A 1 79 ? 4.751 -12.493 -21.983 1.00 97.25 79 GLY A N 1
ATOM 618 C CA . GLY A 1 79 ? 6.010 -12.520 -22.738 1.00 97.25 79 GLY A CA 1
ATOM 619 C C . GLY A 1 79 ? 6.468 -11.146 -23.247 1.00 97.25 79 GLY A C 1
ATOM 620 O O . GLY A 1 79 ? 7.212 -11.062 -24.216 1.00 97.25 79 GLY A O 1
ATOM 621 N N . LYS A 1 80 ? 5.994 -10.055 -22.630 1.00 97.19 80 LYS A N 1
ATOM 622 C CA . LYS A 1 80 ? 6.278 -8.660 -23.024 1.00 97.19 80 LYS A CA 1
ATOM 623 C C . LYS A 1 80 ? 7.286 -7.959 -22.113 1.00 97.19 80 LYS A C 1
ATOM 625 O O . LYS A 1 80 ? 7.596 -6.792 -22.345 1.00 97.19 80 LYS A O 1
ATOM 630 N N . LEU A 1 81 ? 7.747 -8.625 -21.054 1.00 97.12 81 LEU A N 1
ATOM 631 C CA . LEU A 1 81 ? 8.783 -8.090 -20.179 1.00 97.12 81 LEU A CA 1
ATOM 632 C C . LEU A 1 81 ? 10.159 -8.337 -20.823 1.00 97.12 81 LEU A C 1
ATOM 634 O O . LEU A 1 81 ? 10.476 -9.493 -21.102 1.00 97.12 81 LEU A O 1
ATOM 638 N N . PRO A 1 82 ? 10.975 -7.300 -21.068 1.00 96.19 82 PRO A N 1
ATOM 639 C CA . PRO A 1 82 ? 12.312 -7.489 -21.621 1.00 96.19 82 PRO A CA 1
ATOM 640 C C . PRO A 1 82 ? 13.225 -8.272 -20.677 1.00 96.19 82 PRO A C 1
ATOM 642 O O . PRO A 1 82 ? 13.123 -8.145 -19.459 1.00 96.19 82 PRO A O 1
ATOM 645 N N . ALA A 1 83 ? 14.191 -8.995 -21.246 1.00 94.19 83 ALA A N 1
ATOM 646 C CA . ALA A 1 83 ? 15.163 -9.781 -20.483 1.00 94.19 83 ALA A CA 1
ATOM 647 C C . ALA A 1 83 ? 16.095 -8.935 -19.591 1.00 94.19 83 ALA A C 1
ATOM 649 O O . ALA A 1 83 ? 16.636 -9.454 -18.622 1.00 94.19 83 ALA A O 1
ATOM 650 N N . CYS A 1 84 ? 16.272 -7.640 -19.888 1.00 93.75 84 CYS A N 1
ATOM 651 C CA . CYS A 1 84 ? 17.067 -6.733 -19.054 1.00 93.75 84 CYS A CA 1
ATOM 652 C C . CYS A 1 84 ? 16.378 -6.347 -17.733 1.00 93.75 84 CYS A C 1
ATOM 654 O O . CYS A 1 84 ? 17.038 -5.814 -16.845 1.00 93.75 84 CYS A O 1
ATOM 656 N N . VAL A 1 85 ? 15.072 -6.603 -17.592 1.00 95.94 85 VAL A N 1
ATOM 657 C CA . VAL A 1 85 ? 14.329 -6.335 -16.357 1.00 95.94 85 VAL A CA 1
ATOM 658 C C . VAL A 1 85 ? 14.349 -7.580 -15.473 1.00 95.94 85 VAL A C 1
ATOM 660 O O . VAL A 1 85 ? 13.639 -8.558 -15.721 1.00 95.94 85 VAL A O 1
ATOM 663 N N . GLY A 1 86 ? 15.147 -7.522 -14.411 1.00 93.00 86 GLY A N 1
ATOM 664 C CA . GLY A 1 86 ? 15.342 -8.606 -13.451 1.00 93.00 86 GLY A CA 1
ATOM 665 C C . GLY A 1 86 ? 15.710 -8.091 -12.061 1.00 93.00 86 GLY A C 1
ATOM 666 O O . GLY A 1 86 ? 15.842 -6.889 -11.848 1.00 93.00 86 GLY A O 1
ATOM 667 N N . GLY A 1 87 ? 15.840 -9.002 -11.106 1.00 91.50 87 GLY A N 1
ATOM 668 C CA . GLY A 1 87 ? 16.212 -8.686 -9.730 1.00 91.50 87 GLY A CA 1
ATOM 669 C C . GLY A 1 87 ? 15.885 -9.850 -8.805 1.00 91.50 87 GLY A C 1
ATOM 670 O O . GLY A 1 87 ? 14.829 -10.470 -8.954 1.00 91.50 87 GLY A O 1
ATOM 671 N N . ASP A 1 88 ? 16.790 -10.136 -7.873 1.00 90.06 88 ASP A N 1
ATOM 672 C CA . ASP A 1 88 ? 16.633 -11.236 -6.915 1.00 90.06 88 ASP A CA 1
ATOM 673 C C . ASP A 1 88 ? 15.651 -10.868 -5.800 1.00 90.06 88 ASP A C 1
ATOM 675 O O . ASP A 1 88 ? 14.909 -11.713 -5.295 1.00 90.06 88 ASP A O 1
ATOM 679 N N . VAL A 1 89 ? 15.603 -9.581 -5.444 1.00 90.06 89 VAL A N 1
ATOM 680 C CA . VAL A 1 89 ? 14.644 -9.034 -4.484 1.00 90.06 89 VAL A CA 1
ATOM 681 C C . VAL A 1 89 ? 13.661 -8.077 -5.148 1.00 90.06 89 VAL A C 1
ATOM 683 O O . VAL A 1 89 ? 13.882 -7.548 -6.239 1.00 90.06 89 VAL A O 1
ATOM 686 N N . ARG A 1 90 ? 12.560 -7.816 -4.435 1.00 92.19 90 ARG A N 1
ATOM 687 C CA . ARG A 1 90 ? 11.518 -6.857 -4.826 1.00 92.19 90 ARG A CA 1
ATOM 688 C C . ARG A 1 90 ? 12.099 -5.530 -5.316 1.00 92.19 90 ARG A C 1
ATOM 690 O O . ARG A 1 90 ? 11.679 -5.027 -6.354 1.00 92.19 90 ARG A O 1
ATOM 697 N N . ASN A 1 91 ? 13.021 -4.964 -4.543 1.00 91.25 91 ASN A N 1
ATOM 698 C CA . ASN A 1 91 ? 13.525 -3.616 -4.770 1.00 91.25 91 ASN A CA 1
ATOM 699 C C . ASN A 1 91 ? 14.355 -3.553 -6.058 1.00 91.25 91 ASN A C 1
ATOM 701 O O . ASN A 1 91 ? 14.107 -2.677 -6.880 1.00 91.25 91 ASN A O 1
ATOM 705 N N . ASP A 1 92 ? 15.226 -4.536 -6.287 1.00 92.19 92 ASP A N 1
ATOM 706 C CA . ASP A 1 92 ? 16.040 -4.647 -7.503 1.00 92.19 92 ASP A CA 1
ATOM 707 C C . ASP A 1 92 ? 15.171 -4.805 -8.753 1.00 92.19 92 ASP A C 1
ATOM 709 O O . ASP A 1 92 ? 15.400 -4.143 -9.766 1.00 92.19 92 ASP A O 1
ATOM 713 N N . LEU A 1 93 ? 14.129 -5.641 -8.671 1.00 95.38 93 LEU A N 1
ATOM 714 C CA . LEU A 1 93 ? 13.204 -5.855 -9.782 1.00 95.38 93 LEU A CA 1
ATOM 715 C C . LEU A 1 93 ? 12.428 -4.580 -10.134 1.00 95.38 93 LEU A C 1
ATOM 717 O O . LEU A 1 93 ? 12.227 -4.274 -11.309 1.00 95.38 93 LEU A O 1
ATOM 721 N N . ILE A 1 94 ? 11.980 -3.833 -9.123 1.00 95.19 94 ILE A N 1
ATOM 722 C CA . ILE A 1 94 ? 11.297 -2.556 -9.339 1.00 95.19 94 ILE A CA 1
ATOM 723 C C . ILE A 1 94 ? 12.275 -1.523 -9.905 1.00 95.19 94 ILE A C 1
ATOM 725 O O . ILE A 1 94 ? 11.919 -0.832 -10.857 1.00 95.19 94 ILE A O 1
ATOM 729 N N . ALA A 1 95 ? 13.493 -1.431 -9.370 1.00 93.94 95 ALA A N 1
ATOM 730 C CA . ALA A 1 95 ? 14.508 -0.492 -9.836 1.00 93.94 95 ALA A CA 1
ATOM 731 C C . ALA A 1 95 ? 14.881 -0.750 -11.306 1.00 93.94 95 ALA A C 1
ATOM 733 O O . ALA A 1 95 ? 14.825 0.167 -12.126 1.00 93.94 95 ALA A O 1
ATOM 734 N N . SER A 1 96 ? 15.158 -2.004 -11.683 1.00 95.31 96 SER A N 1
ATOM 735 C CA . SER A 1 96 ? 15.475 -2.362 -13.073 1.00 95.31 96 SER A CA 1
ATOM 736 C C . SER A 1 96 ? 14.298 -2.109 -14.019 1.00 95.31 96 SER A C 1
ATOM 738 O O . SER A 1 96 ? 14.477 -1.583 -15.121 1.00 95.31 96 SER A O 1
ATOM 740 N N . PHE A 1 97 ? 13.069 -2.398 -13.578 1.00 96.69 97 PHE A N 1
ATOM 741 C CA . PHE A 1 97 ? 11.871 -2.087 -14.349 1.00 96.69 97 PHE A CA 1
ATOM 742 C C . PHE A 1 97 ? 11.698 -0.581 -14.550 1.00 96.69 97 PHE A C 1
ATOM 744 O O . PHE A 1 97 ? 11.400 -0.147 -15.663 1.00 96.69 97 PHE A O 1
ATOM 751 N N . ARG A 1 98 ? 11.884 0.226 -13.499 1.00 95.38 98 ARG A N 1
ATOM 752 C CA . ARG A 1 98 ? 11.770 1.690 -13.566 1.00 95.38 98 ARG A CA 1
ATOM 753 C C . ARG A 1 98 ? 12.862 2.301 -14.436 1.00 95.38 98 ARG A C 1
ATOM 755 O O . ARG A 1 98 ? 12.552 3.207 -15.205 1.00 95.38 98 ARG A O 1
ATOM 762 N N . ALA A 1 99 ? 14.083 1.771 -14.388 1.00 94.69 99 ALA A N 1
ATOM 763 C CA . ALA A 1 99 ? 15.174 2.182 -15.268 1.00 94.69 99 ALA A CA 1
ATOM 764 C C . ALA A 1 99 ? 14.844 1.929 -16.751 1.00 94.69 99 ALA A C 1
ATOM 766 O O . ALA A 1 99 ? 15.114 2.777 -17.597 1.00 94.69 99 ALA A O 1
ATOM 767 N N . TRP A 1 100 ? 14.203 0.799 -17.072 1.00 96.06 100 TRP A N 1
ATOM 768 C CA . TRP A 1 100 ? 13.784 0.487 -18.442 1.00 96.06 100 TRP A CA 1
ATOM 769 C C . TRP A 1 100 ? 12.536 1.262 -18.896 1.00 96.06 100 TRP A C 1
ATOM 771 O O . TRP A 1 100 ? 12.495 1.800 -20.002 1.00 96.06 100 TRP A O 1
ATOM 781 N N . LYS A 1 101 ? 11.481 1.279 -18.076 1.00 95.56 101 LYS A N 1
ATOM 782 C CA . LYS A 1 101 ? 10.166 1.819 -18.454 1.00 95.56 101 LYS A CA 1
ATOM 783 C C . LYS A 1 101 ? 10.088 3.340 -18.311 1.00 95.56 101 LYS A C 1
ATOM 785 O O . LYS A 1 101 ? 9.295 3.976 -19.006 1.00 95.56 101 LYS A O 1
ATOM 790 N N . GLY A 1 102 ? 10.883 3.898 -17.402 1.00 94.06 102 GLY A N 1
ATOM 791 C CA . GLY A 1 102 ? 10.898 5.301 -17.011 1.00 94.06 102 GLY A CA 1
ATOM 792 C C . GLY A 1 102 ? 10.413 5.514 -15.575 1.00 94.06 102 GLY A C 1
ATOM 793 O O . GLY A 1 102 ? 9.394 4.971 -15.146 1.00 94.06 102 GLY A O 1
ATOM 794 N N . GLU A 1 103 ? 11.103 6.385 -14.839 1.00 90.62 103 GLU A N 1
ATOM 795 C CA . GLU A 1 103 ? 10.859 6.649 -13.412 1.00 90.62 103 GLU A CA 1
ATOM 796 C C . GLU A 1 103 ? 9.464 7.211 -13.095 1.00 90.62 103 GLU A C 1
ATOM 798 O O . GLU A 1 103 ? 8.962 7.045 -11.978 1.00 90.62 103 GLU A O 1
ATOM 803 N N . HIS A 1 104 ? 8.852 7.883 -14.073 1.00 92.56 104 HIS A N 1
ATOM 804 C CA . HIS A 1 104 ? 7.531 8.509 -13.985 1.00 92.56 104 HIS A CA 1
ATOM 805 C C . HIS A 1 104 ? 6.418 7.669 -14.619 1.00 92.56 104 HIS A C 1
ATOM 807 O O . HIS A 1 104 ? 5.280 8.132 -14.702 1.00 92.56 104 HIS A O 1
ATOM 813 N N . PHE A 1 105 ? 6.724 6.460 -15.097 1.00 95.25 105 PHE A N 1
ATOM 814 C CA . PHE A 1 105 ? 5.698 5.560 -15.605 1.00 95.25 105 PHE A CA 1
ATOM 815 C C . PHE A 1 105 ? 4.734 5.184 -14.480 1.00 95.25 105 PHE A C 1
ATOM 817 O O . PHE A 1 105 ? 5.175 4.832 -13.392 1.00 95.25 105 PHE A O 1
ATOM 824 N N . ILE A 1 106 ? 3.430 5.220 -14.755 1.00 95.94 106 ILE A N 1
ATOM 825 C CA . ILE A 1 106 ? 2.377 4.796 -13.829 1.00 95.94 106 ILE A CA 1
ATOM 826 C C . ILE A 1 106 ? 1.482 3.804 -14.581 1.00 95.94 106 ILE A C 1
ATOM 828 O O . ILE A 1 106 ? 0.954 4.169 -15.638 1.00 95.94 106 ILE A O 1
ATOM 832 N N . PRO A 1 107 ? 1.288 2.573 -14.072 1.00 95.81 107 PRO A N 1
ATOM 833 C CA . PRO A 1 107 ? 0.354 1.623 -14.664 1.00 95.81 107 PRO A CA 1
ATOM 834 C C . PRO A 1 107 ? -1.066 2.190 -14.824 1.00 95.81 107 PRO A C 1
ATOM 836 O O . PRO A 1 107 ? -1.528 3.045 -14.060 1.00 95.81 107 PRO A O 1
ATOM 839 N N . GLN A 1 108 ? -1.790 1.698 -15.830 1.00 93.75 108 GLN A N 1
ATOM 840 C CA . GLN A 1 108 ? -3.189 2.069 -16.026 1.00 93.75 108 GLN A CA 1
ATOM 841 C C . GLN A 1 108 ? -4.037 1.501 -14.885 1.00 93.75 108 GLN A C 1
ATOM 843 O O . GLN A 1 108 ? -3.910 0.333 -14.545 1.00 93.75 108 GLN A O 1
ATOM 848 N N . GLY A 1 109 ? -4.928 2.319 -14.323 1.00 91.19 109 GLY A N 1
ATOM 849 C CA . GLY A 1 109 ? -5.820 1.899 -13.236 1.00 91.19 109 GLY A CA 1
ATOM 850 C C . GLY A 1 109 ? -5.328 2.261 -11.836 1.00 91.19 109 GLY A C 1
ATOM 851 O O . GLY A 1 109 ? -6.139 2.266 -10.914 1.00 91.19 109 GLY A O 1
ATOM 852 N N . VAL A 1 110 ? -4.068 2.693 -11.681 1.00 95.00 110 VAL A N 1
ATOM 853 C CA . VAL A 1 110 ? -3.541 3.135 -10.380 1.00 95.00 110 VAL A CA 1
ATOM 854 C C . VAL A 1 110 ? -4.398 4.267 -9.813 1.00 95.00 110 VAL A C 1
ATOM 856 O O . VAL A 1 110 ? -4.629 5.306 -10.460 1.00 95.00 110 VAL A O 1
ATOM 859 N N . HIS A 1 111 ? -4.852 4.072 -8.575 1.00 93.44 111 HIS A N 1
ATOM 860 C CA . HIS A 1 111 ? -5.731 5.006 -7.887 1.00 93.44 111 HIS A CA 1
ATOM 861 C C . HIS A 1 111 ? -5.048 6.362 -7.645 1.00 93.44 111 HIS A C 1
ATOM 863 O O . HIS A 1 111 ? -3.879 6.441 -7.267 1.00 93.44 111 HIS A O 1
ATOM 869 N N . LYS A 1 112 ? -5.800 7.458 -7.815 1.00 92.50 112 LYS A N 1
ATOM 870 C CA . LYS A 1 112 ? -5.282 8.840 -7.761 1.00 92.50 112 LYS A CA 1
ATOM 871 C C . LYS A 1 112 ? -4.516 9.184 -6.477 1.00 92.50 112 LYS A C 1
ATOM 873 O O . LYS A 1 112 ? -3.595 9.986 -6.532 1.00 92.50 112 LYS A O 1
ATOM 878 N N . SER A 1 113 ? -4.869 8.574 -5.343 1.00 90.38 113 SER A N 1
ATOM 879 C CA . SER A 1 113 ? -4.241 8.853 -4.040 1.00 90.38 113 SER A CA 1
ATOM 880 C C . SER A 1 113 ? -2.840 8.258 -3.868 1.00 90.38 113 SER A C 1
ATOM 882 O O . SER A 1 113 ? -2.121 8.674 -2.960 1.00 90.38 113 SER A O 1
ATOM 884 N N . ILE A 1 114 ? -2.462 7.287 -4.704 1.00 93.19 114 ILE A N 1
ATOM 885 C CA . ILE A 1 114 ? -1.156 6.618 -4.648 1.00 93.19 114 ILE A CA 1
ATOM 886 C C . ILE A 1 114 ? -0.319 6.859 -5.905 1.00 93.19 114 ILE A C 1
ATOM 888 O O . ILE A 1 114 ? 0.792 6.354 -5.991 1.00 93.19 114 ILE A O 1
ATOM 892 N N . ARG A 1 115 ? -0.784 7.666 -6.865 1.00 94.44 115 ARG A N 1
ATOM 893 C CA . ARG A 1 115 ? 0.045 8.075 -8.010 1.00 94.44 115 ARG A CA 1
ATOM 894 C C . ARG A 1 115 ? 1.263 8.863 -7.535 1.00 94.44 115 ARG A C 1
ATOM 896 O O . ARG A 1 115 ? 1.190 9.554 -6.521 1.00 94.44 115 ARG A O 1
ATOM 903 N N . TRP A 1 116 ? 2.371 8.741 -8.255 1.00 93.94 116 TRP A N 1
ATOM 904 C CA . TRP A 1 116 ? 3.586 9.518 -8.020 1.00 93.94 116 TRP A CA 1
ATOM 905 C C . TRP A 1 116 ? 3.800 10.539 -9.133 1.00 93.94 116 TRP A C 1
ATOM 907 O O . TRP A 1 116 ? 3.274 10.410 -10.236 1.00 93.94 116 TRP A O 1
ATOM 917 N N . SER A 1 117 ? 4.545 11.590 -8.829 1.00 92.31 117 SER A N 1
ATOM 918 C CA . SER A 1 117 ? 4.834 12.693 -9.741 1.00 92.31 117 SER A CA 1
ATOM 919 C C . SER A 1 117 ? 6.205 13.287 -9.416 1.00 92.31 117 SER A C 1
ATOM 921 O O . SER A 1 117 ? 6.901 12.812 -8.524 1.00 92.31 117 SER A O 1
ATOM 923 N N . LYS A 1 118 ? 6.594 14.363 -10.106 1.00 89.69 118 LYS A N 1
ATOM 924 C CA . LYS A 1 118 ? 7.810 15.111 -9.754 1.00 89.69 118 LYS A CA 1
ATOM 925 C C . LYS A 1 118 ? 7.744 15.732 -8.352 1.00 89.69 118 LYS A C 1
ATOM 927 O O . LYS A 1 118 ? 8.773 15.845 -7.703 1.00 89.69 118 LYS A O 1
ATOM 932 N N . SER A 1 119 ? 6.555 16.133 -7.892 1.00 91.31 119 SER A N 1
ATOM 933 C CA . SER A 1 119 ? 6.361 16.720 -6.558 1.00 91.31 119 SER A CA 1
ATOM 934 C C . SER A 1 119 ? 6.163 15.677 -5.455 1.00 91.31 119 SER A C 1
ATOM 936 O O . SER A 1 119 ? 6.385 15.980 -4.288 1.00 91.31 119 SER A O 1
ATOM 938 N N . ASP A 1 120 ? 5.763 14.456 -5.811 1.00 90.31 120 ASP A N 1
ATOM 939 C CA . ASP A 1 120 ? 5.599 13.325 -4.895 1.00 90.31 120 ASP A CA 1
ATOM 940 C C . ASP A 1 120 ? 6.173 12.053 -5.543 1.00 90.31 120 ASP A C 1
ATOM 942 O O . ASP A 1 120 ? 5.415 11.243 -6.092 1.00 90.31 120 ASP A O 1
ATOM 946 N N . PRO A 1 121 ? 7.510 11.904 -5.568 1.00 91.94 121 PRO A N 1
ATOM 947 C CA . PRO A 1 121 ? 8.165 10.833 -6.304 1.00 91.94 121 PRO A CA 1
ATOM 948 C C . PRO A 1 121 ? 7.953 9.457 -5.662 1.00 91.94 121 PRO A C 1
ATOM 950 O O . PRO A 1 121 ? 7.653 9.307 -4.471 1.00 91.94 121 PRO A O 1
ATOM 953 N N . TYR A 1 122 ? 8.132 8.419 -6.479 1.00 91.69 122 TYR A N 1
ATOM 954 C CA . TYR A 1 122 ? 8.341 7.069 -5.969 1.00 91.69 122 TYR A CA 1
ATOM 955 C C . TYR A 1 122 ? 9.692 7.043 -5.252 1.00 91.69 122 TYR A C 1
ATOM 957 O O . TYR A 1 122 ? 10.702 7.443 -5.833 1.00 91.69 122 TYR A O 1
ATOM 965 N N . ILE A 1 123 ? 9.694 6.607 -3.995 1.00 88.88 123 ILE A N 1
ATOM 966 C CA . ILE A 1 123 ? 10.905 6.545 -3.175 1.00 88.88 123 ILE A CA 1
ATOM 967 C C . ILE A 1 123 ? 11.413 5.114 -3.249 1.00 88.88 123 ILE A C 1
ATOM 969 O O . ILE A 1 123 ? 10.689 4.186 -2.897 1.00 88.88 123 ILE A O 1
ATOM 973 N N . GLU A 1 124 ? 12.638 4.940 -3.729 1.00 78.50 124 GLU A N 1
ATOM 974 C CA . GLU A 1 124 ? 13.296 3.640 -3.684 1.00 78.50 124 GLU A CA 1
ATOM 975 C C . GLU A 1 124 ? 13.784 3.383 -2.265 1.00 78.50 124 GLU A C 1
ATOM 977 O O . GLU A 1 124 ? 14.449 4.229 -1.662 1.00 78.50 124 GLU A O 1
ATOM 982 N N . ASP A 1 125 ? 13.428 2.220 -1.728 1.00 70.00 125 ASP A N 1
ATOM 983 C CA . ASP A 1 125 ? 13.950 1.764 -0.450 1.00 70.00 125 ASP A CA 1
ATOM 984 C C . ASP A 1 125 ? 15.454 1.542 -0.616 1.00 70.00 125 ASP A C 1
ATOM 986 O O . ASP A 1 125 ? 15.889 0.549 -1.207 1.00 70.00 125 ASP A O 1
ATOM 990 N N . SER A 1 126 ? 16.264 2.467 -0.102 1.00 60.12 126 SER A N 1
ATOM 991 C CA . SER A 1 126 ? 17.694 2.234 0.000 1.00 60.12 126 SER A CA 1
ATOM 992 C C . SER A 1 126 ? 17.909 1.097 0.993 1.00 60.12 126 SER A C 1
ATOM 994 O O . SER A 1 126 ? 17.608 1.205 2.185 1.00 60.12 126 SER A O 1
ATOM 996 N N . ILE A 1 127 ? 18.422 -0.030 0.499 1.00 58.25 127 ILE A N 1
ATOM 997 C CA . ILE A 1 127 ? 18.965 -1.060 1.377 1.00 58.25 127 ILE A CA 1
ATOM 998 C C . ILE A 1 127 ? 20.217 -0.436 1.983 1.00 58.25 127 ILE A C 1
ATOM 1000 O O . ILE A 1 127 ? 21.283 -0.421 1.375 1.00 58.25 127 ILE A O 1
ATOM 1004 N N . ILE A 1 128 ? 20.076 0.153 3.170 1.00 58.34 128 ILE A N 1
ATOM 1005 C CA . ILE A 1 128 ? 21.233 0.532 3.967 1.00 58.34 128 ILE A CA 1
ATOM 1006 C C . ILE A 1 128 ? 21.888 -0.788 4.334 1.00 58.34 128 ILE A C 1
ATOM 1008 O O . ILE A 1 128 ? 21.352 -1.548 5.144 1.00 58.34 128 ILE A O 1
ATOM 1012 N N . GLU A 1 129 ? 23.019 -1.084 3.706 1.00 58.88 129 GLU A N 1
ATOM 1013 C CA . GLU A 1 129 ? 23.849 -2.199 4.113 1.00 58.88 129 GLU A CA 1
ATOM 1014 C C . GLU A 1 129 ? 24.270 -1.925 5.557 1.00 58.88 129 GLU A C 1
ATOM 1016 O O . GLU A 1 129 ? 25.052 -1.022 5.867 1.00 58.88 129 GLU A O 1
ATOM 1021 N N . ILE A 1 130 ? 23.622 -2.626 6.483 1.00 63.03 130 ILE A N 1
ATOM 1022 C CA . ILE A 1 130 ? 23.888 -2.451 7.896 1.00 63.03 130 ILE A CA 1
ATOM 1023 C C . ILE A 1 130 ? 25.277 -3.026 8.135 1.00 63.03 130 ILE A C 1
ATOM 1025 O O . ILE A 1 130 ? 25.438 -4.246 8.222 1.00 63.03 130 ILE A O 1
ATOM 1029 N N . ASP A 1 131 ? 26.268 -2.150 8.295 1.00 76.25 131 ASP A N 1
ATOM 1030 C CA . ASP A 1 131 ? 27.583 -2.561 8.761 1.00 76.25 131 ASP A CA 1
ATOM 1031 C C . ASP A 1 131 ? 27.453 -3.100 10.194 1.00 76.25 131 ASP A C 1
ATOM 1033 O O . ASP A 1 131 ? 27.480 -2.375 11.200 1.00 76.25 131 ASP A O 1
ATOM 1037 N N . ARG A 1 132 ? 27.289 -4.425 10.278 1.00 73.19 132 ARG A N 1
ATOM 1038 C CA . ARG A 1 132 ? 27.202 -5.171 11.534 1.00 73.19 132 ARG A CA 1
ATOM 1039 C C . ARG A 1 132 ? 28.407 -4.891 12.422 1.00 73.19 132 ARG A C 1
ATOM 1041 O O . ARG A 1 132 ? 28.252 -4.883 13.643 1.00 73.19 132 ARG A O 1
ATOM 1048 N N . THR A 1 133 ? 29.582 -4.630 11.850 1.00 75.31 133 THR A N 1
ATOM 1049 C CA . THR A 1 133 ? 30.787 -4.357 12.636 1.00 75.31 133 THR A CA 1
ATOM 1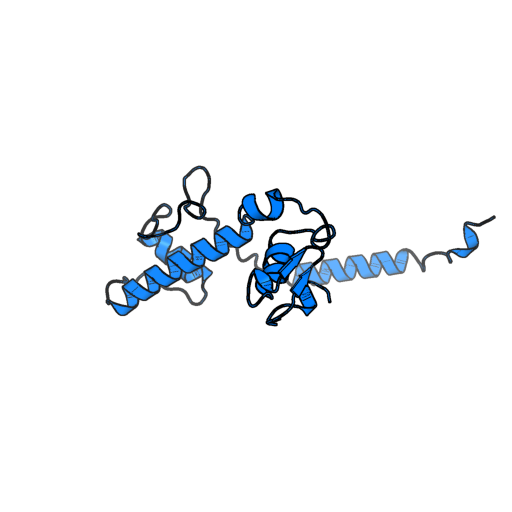050 C C . THR A 1 133 ? 30.685 -3.015 13.358 1.00 75.31 133 THR A C 1
ATOM 1052 O O . THR A 1 133 ? 31.015 -2.935 14.543 1.00 75.31 133 THR A O 1
ATOM 1055 N N . ASN A 1 134 ? 30.134 -1.985 12.713 1.00 78.25 134 ASN A N 1
ATOM 1056 C CA . ASN A 1 134 ? 29.911 -0.681 13.339 1.00 78.25 134 ASN A CA 1
ATOM 1057 C C . ASN A 1 134 ? 28.817 -0.729 14.411 1.00 78.25 134 ASN A C 1
ATOM 1059 O O . ASN A 1 134 ? 28.995 -0.163 15.492 1.00 78.25 134 ASN A O 1
ATOM 1063 N N . LEU A 1 135 ? 27.731 -1.474 14.180 1.00 80.12 135 LEU A N 1
ATOM 1064 C CA . LEU A 1 135 ? 26.706 -1.688 15.207 1.00 80.12 135 LEU A CA 1
ATOM 1065 C C . LEU A 1 135 ? 27.258 -2.391 16.451 1.00 80.12 135 LEU A C 1
ATOM 1067 O O . LEU A 1 135 ? 26.936 -1.999 17.576 1.00 80.12 135 LEU A O 1
ATOM 1071 N N . LEU A 1 136 ? 28.084 -3.423 16.269 1.00 84.00 136 LEU A N 1
ATOM 1072 C CA . LEU A 1 136 ? 28.706 -4.140 17.383 1.00 84.00 136 LEU A CA 1
ATOM 1073 C C . LEU A 1 136 ? 29.657 -3.224 18.166 1.00 84.00 136 LEU A C 1
ATOM 1075 O O . LEU A 1 136 ? 29.559 -3.162 19.394 1.00 84.00 136 LEU A O 1
ATOM 1079 N N . LYS A 1 137 ? 30.487 -2.430 17.474 1.00 86.44 137 LYS A N 1
ATOM 1080 C CA . LYS A 1 137 ? 31.370 -1.427 18.099 1.00 86.44 137 LYS A CA 1
ATOM 1081 C C . LYS A 1 137 ? 30.587 -0.397 18.920 1.00 86.44 137 LYS A C 1
ATOM 1083 O O . LYS A 1 137 ? 30.966 -0.092 20.052 1.00 86.44 137 LYS A O 1
ATOM 1088 N N . GLU A 1 138 ? 29.476 0.119 18.397 1.00 87.25 138 GLU A N 1
ATOM 1089 C CA . GLU A 1 138 ? 28.629 1.084 19.113 1.00 87.25 138 GLU A CA 1
ATOM 1090 C C . GLU A 1 138 ? 27.941 0.464 20.340 1.00 87.25 138 GLU A C 1
ATOM 1092 O O . GLU A 1 138 ? 27.876 1.088 21.406 1.00 87.25 138 GLU A O 1
ATOM 1097 N N . ARG A 1 139 ? 27.493 -0.796 20.249 1.00 86.75 139 ARG A N 1
ATOM 1098 C CA . ARG A 1 139 ? 26.957 -1.538 21.404 1.00 86.75 139 ARG A CA 1
ATOM 1099 C C . ARG A 1 139 ? 28.011 -1.734 22.491 1.00 86.75 139 ARG A C 1
ATOM 1101 O O . ARG A 1 139 ? 27.709 -1.538 23.670 1.00 86.75 139 ARG A O 1
ATOM 1108 N N . GLU A 1 140 ? 29.245 -2.068 22.122 1.00 90.81 140 GLU A N 1
ATOM 1109 C CA . GLU A 1 140 ? 30.342 -2.209 23.080 1.00 90.81 140 GLU A CA 1
ATOM 1110 C C . GLU A 1 140 ? 30.712 -0.889 23.755 1.00 90.81 140 GLU A C 1
ATOM 1112 O O . GLU A 1 140 ? 30.897 -0.864 24.975 1.00 90.81 140 GLU A O 1
ATOM 1117 N N . LYS A 1 141 ? 30.775 0.216 23.000 1.00 90.38 141 LYS A N 1
ATOM 1118 C CA . LYS A 1 141 ? 31.000 1.556 23.565 1.00 90.38 141 LYS A CA 1
ATOM 1119 C C . LYS A 1 141 ? 29.922 1.919 24.583 1.00 90.38 141 LYS A C 1
ATOM 1121 O O . LYS A 1 141 ? 30.253 2.356 25.686 1.00 90.38 141 LYS A O 1
ATOM 1126 N N . ARG A 1 142 ? 28.642 1.700 24.254 1.00 87.88 142 ARG A N 1
ATOM 1127 C CA . ARG A 1 142 ? 27.520 1.944 25.179 1.00 87.88 142 ARG A CA 1
ATOM 1128 C C . ARG A 1 142 ? 27.627 1.084 26.435 1.00 87.88 142 ARG A C 1
ATOM 1130 O O . ARG A 1 142 ? 27.480 1.617 27.529 1.00 87.88 142 ARG A O 1
ATOM 1137 N N . ARG A 1 143 ? 27.961 -0.206 26.297 1.00 87.44 143 ARG A N 1
ATOM 1138 C CA . ARG A 1 143 ? 28.175 -1.117 27.435 1.00 87.44 143 ARG A CA 1
ATOM 1139 C C . ARG A 1 143 ? 29.298 -0.626 28.349 1.00 87.44 143 ARG A C 1
ATOM 1141 O O . ARG A 1 143 ? 29.098 -0.541 29.5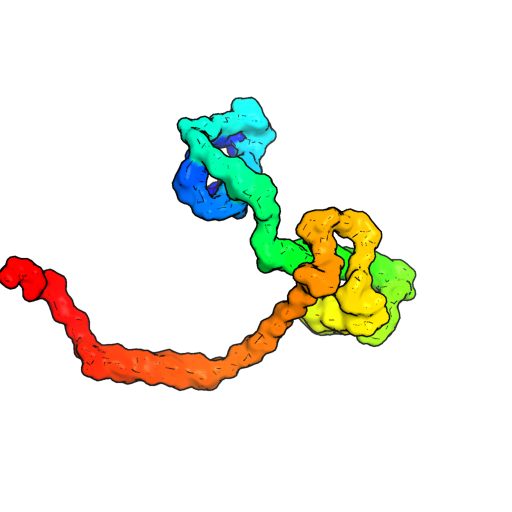55 1.00 87.44 143 ARG A O 1
ATOM 1148 N N . LYS A 1 144 ? 30.445 -0.238 27.781 1.00 90.25 144 LYS A N 1
ATOM 1149 C CA . LYS A 1 144 ? 31.574 0.329 28.539 1.00 90.25 144 LYS A CA 1
ATOM 1150 C C . LYS A 1 144 ? 31.191 1.641 29.234 1.00 90.25 144 LYS A C 1
ATOM 1152 O O . LYS A 1 144 ? 31.599 1.869 30.366 1.00 90.25 144 LYS A O 1
ATOM 1157 N N . LYS A 1 145 ? 30.388 2.494 28.589 1.00 88.00 145 LYS A N 1
ATOM 1158 C CA . LYS A 1 145 ? 29.885 3.747 29.180 1.00 88.00 145 LYS A CA 1
ATOM 1159 C C . LYS A 1 145 ? 28.925 3.490 30.349 1.00 88.00 145 LYS A C 1
ATOM 1161 O O . LYS A 1 145 ? 29.071 4.128 31.382 1.00 88.00 145 LYS A O 1
ATOM 1166 N N . LEU A 1 146 ? 28.005 2.534 30.212 1.00 82.69 146 LEU A N 1
ATOM 1167 C CA . LEU A 1 146 ? 27.086 2.106 31.277 1.00 82.69 146 LEU A CA 1
ATOM 1168 C C . LEU A 1 146 ? 27.830 1.493 32.470 1.00 82.69 146 LEU A C 1
ATOM 1170 O O . LEU A 1 146 ? 27.530 1.831 33.606 1.00 82.69 146 LEU A O 1
ATOM 1174 N N . GLN A 1 147 ? 28.853 0.670 32.221 1.00 82.62 147 GLN A N 1
ATOM 1175 C CA . GLN A 1 147 ? 29.704 0.118 33.284 1.00 82.62 147 GLN A CA 1
ATOM 1176 C C . GLN A 1 147 ? 30.484 1.204 34.042 1.00 82.62 147 GLN A C 1
ATOM 1178 O O . GLN A 1 147 ? 30.710 1.064 35.238 1.00 82.62 147 GLN A O 1
ATOM 1183 N N . LYS A 1 148 ? 30.858 2.303 33.371 1.00 82.75 148 LYS A N 1
ATOM 1184 C CA . LYS A 1 148 ? 31.512 3.462 34.004 1.00 82.75 148 LYS A CA 1
ATOM 1185 C C . LYS A 1 148 ? 30.561 4.361 34.802 1.00 82.75 148 LYS A C 1
ATOM 1187 O O . LYS A 1 148 ? 31.030 5.070 35.681 1.00 82.75 148 LYS A O 1
ATOM 1192 N N . LEU A 1 149 ? 29.264 4.367 34.487 1.00 79.69 149 LEU A N 1
ATOM 1193 C CA . LEU A 1 149 ? 28.264 5.210 35.161 1.00 79.69 149 LEU A CA 1
ATOM 1194 C C . LEU A 1 149 ? 27.821 4.652 36.523 1.00 79.69 149 LEU A C 1
ATOM 1196 O O . LEU A 1 149 ? 27.156 5.366 37.267 1.00 79.69 149 LEU A O 1
ATOM 1200 N N . GLY A 1 150 ? 28.221 3.421 36.861 1.00 73.75 150 GLY A N 1
ATOM 1201 C CA . GLY A 1 150 ? 27.789 2.746 38.083 1.00 73.75 150 GLY A CA 1
ATOM 1202 C C . GLY A 1 150 ? 26.287 2.419 38.075 1.00 73.75 150 GLY A C 1
ATOM 1203 O O . GLY A 1 150 ? 25.564 2.795 37.147 1.00 73.75 150 GLY A O 1
ATOM 1204 N N . PRO A 1 151 ? 25.795 1.667 39.072 1.00 76.62 151 PRO A N 1
ATOM 1205 C CA . PRO A 1 151 ? 24.366 1.425 39.211 1.00 76.62 151 PRO A CA 1
ATOM 1206 C C . PRO A 1 151 ? 23.625 2.751 39.467 1.00 76.62 151 PRO A C 1
ATOM 1208 O O . PRO A 1 151 ? 24.153 3.618 40.170 1.00 76.62 151 PRO A O 1
ATOM 1211 N N . PRO A 1 152 ? 22.410 2.935 38.917 1.00 70.94 152 PRO A N 1
ATOM 1212 C CA . PRO A 1 152 ? 21.585 4.086 39.263 1.00 70.94 152 PRO A CA 1
ATOM 1213 C C . PRO A 1 152 ? 21.341 4.098 40.777 1.00 70.94 152 PRO A C 1
ATOM 1215 O O . PRO A 1 152 ? 21.086 3.047 41.370 1.00 70.94 152 PRO A O 1
ATOM 1218 N N . ARG A 1 153 ? 21.439 5.280 41.400 1.00 70.69 153 ARG A N 1
ATOM 1219 C CA . ARG A 1 153 ? 21.116 5.440 42.824 1.00 70.69 153 ARG A CA 1
ATOM 1220 C C . ARG A 1 153 ? 19.680 4.962 43.082 1.00 70.69 153 ARG A C 1
ATOM 1222 O O . ARG A 1 153 ? 18.811 5.239 42.249 1.00 70.69 153 ARG A O 1
ATOM 1229 N N . PRO A 1 154 ? 19.432 4.240 44.188 1.00 71.38 154 PRO A N 1
ATOM 1230 C CA . PRO A 1 154 ? 18.089 3.816 44.555 1.00 71.38 154 PRO A CA 1
ATOM 1231 C C . PRO A 1 154 ? 17.168 5.038 44.677 1.00 71.38 154 PRO A C 1
ATOM 1233 O O . PRO A 1 154 ? 17.584 6.101 45.133 1.00 71.38 154 PRO A O 1
ATOM 1236 N N . ALA A 1 155 ? 15.920 4.890 44.230 1.00 64.94 155 ALA A N 1
ATOM 1237 C CA . ALA A 1 155 ? 14.941 5.979 44.173 1.00 64.94 155 ALA A CA 1
ATOM 1238 C C . ALA A 1 155 ? 14.581 6.562 45.557 1.00 64.94 155 ALA A C 1
ATOM 1240 O O . ALA A 1 155 ? 14.023 7.655 45.629 1.00 64.94 155 ALA A O 1
ATOM 1241 N N . ASP A 1 156 ? 14.945 5.865 46.635 1.00 60.84 156 ASP A N 1
ATOM 1242 C CA . ASP A 1 156 ? 14.653 6.244 48.020 1.00 60.84 156 ASP A CA 1
ATOM 1243 C C . ASP A 1 156 ? 15.499 7.433 48.528 1.00 60.84 156 ASP A C 1
ATOM 1245 O O . ASP A 1 156 ? 15.140 8.056 49.525 1.00 60.84 156 ASP A O 1
ATOM 1249 N N . ASP A 1 157 ? 16.572 7.815 47.821 1.00 58.31 157 ASP A N 1
ATOM 1250 C CA . ASP A 1 157 ? 17.464 8.926 48.207 1.00 58.31 157 ASP A CA 1
ATOM 1251 C C . ASP A 1 157 ? 16.999 10.320 47.722 1.00 58.31 157 ASP A C 1
ATOM 1253 O O . ASP A 1 157 ? 17.696 11.312 47.929 1.00 58.31 157 ASP A O 1
ATOM 1257 N N . LEU A 1 158 ? 15.833 10.432 47.071 1.00 56.81 158 LEU A N 1
ATOM 1258 C CA . LEU A 1 158 ? 15.274 11.711 46.586 1.00 56.81 158 LEU A CA 1
ATOM 1259 C C . LEU A 1 158 ? 14.094 12.235 47.427 1.00 56.81 158 LEU A C 1
ATOM 1261 O O . LEU A 1 158 ? 13.476 13.230 47.053 1.00 56.81 158 LEU A O 1
ATOM 1265 N N . ALA A 1 159 ? 13.783 11.583 48.551 1.00 56.19 159 ALA A N 1
ATOM 1266 C CA . ALA A 1 159 ? 12.656 11.919 49.428 1.00 56.19 159 ALA A CA 1
ATOM 1267 C C . ALA A 1 159 ? 13.076 12.398 50.837 1.00 56.19 159 ALA A C 1
ATOM 1269 O O . ALA A 1 159 ? 12.387 12.109 51.817 1.00 56.19 159 ALA A O 1
ATOM 1270 N N . ARG A 1 160 ? 14.191 13.132 50.957 1.00 47.88 160 ARG A N 1
ATOM 1271 C CA . ARG A 1 160 ? 14.539 13.897 52.167 1.00 47.88 160 ARG A CA 1
ATOM 1272 C C . ARG A 1 160 ? 14.860 15.344 51.840 1.00 47.88 160 ARG A C 1
ATOM 1274 O O . ARG A 1 160 ? 15.592 15.561 50.851 1.00 47.88 160 ARG A O 1
#